Protein AF-A0A7X3NUE6-F1 (afdb_monomer)

Mean predicted aligned error: 2.97 Å

Secondary structure (DSSP, 8-state):
-EEEE-THHHH-TTHHHH-TTTTT--EEE--S-GGGGGGS--HHHHHHHHHHHT-

Radius of gyration: 14.61 Å; Cα contacts (8 Å, |Δi|>4): 38; chains: 1; bounding box: 26×30×30 Å

pLDDT: mean 96.55, std 4.23, range [71.88, 98.38]

Nearest PDB structures (foldseek):
  3wdn-assembly1_A  TM=9.446E-01  e=1.040E-03  Bos taurus
  3a7a-assembly1_B  TM=9.589E-01  e=2.076E-03  Escherichia coli K-12
  1onl-assembly3_C  TM=9.654E-01  e=3.611E-03  Thermus thermophilus
  1zko-assembly1_A  TM=9.624E-01  e=1.255E-02  Thermotoga maritima
  3mxu-assembly1_A  TM=8.024E-01  e=8.123E-02  Bartonella henselae

Solvent-accessible surface area (backbone atoms only — not comparable to full-atom values): 3478 Å² total; per-residue (Å²): 89,80,78,46,68,47,67,63,45,78,82,43,58,64,36,44,75,80,28,54,88,64,83,26,51,62,66,43,65,53,80,88,58,76,69,64,60,74,77,54,71,54,74,70,55,46,51,53,51,53,56,62,76,76,106

Foldseek 3Di:
DWPDALPVCVVVVCCCVVPVPPSNDGTDDDDPDPCVVVVDDDPVRVVVVVVVVVD

Structure (mmCIF, N/CA/C/O backbone):
data_AF-A0A7X3NUE6-F1
#
_entry.id   AF-A0A7X3NUE6-F1
#
loop_
_atom_site.group_PDB
_atom_site.id
_atom_site.type_symbol
_atom_site.label_atom_id
_atom_site.label_alt_id
_atom_site.label_comp_id
_atom_site.label_asym_id
_atom_site.label_entity_id
_atom_site.label_seq_id
_atom_site.pdbx_PDB_ins_code
_atom_site.Cartn_x
_atom_site.Cartn_y
_atom_site.Cartn_z
_atom_site.occupancy
_atom_site.B_iso_or_equiv
_atom_site.auth_seq_id
_atom_site.auth_comp_id
_atom_site.auth_asym_id
_atom_site.auth_atom_id
_atom_site.pdbx_PDB_model_num
ATOM 1 N N . GLU A 1 1 ? 12.388 -8.145 5.123 1.00 93.75 1 GLU A N 1
ATOM 2 C CA . GLU A 1 1 ? 13.336 -8.022 3.978 1.00 93.75 1 GLU A CA 1
ATOM 3 C C . GLU A 1 1 ? 12.577 -7.484 2.770 1.00 93.75 1 GLU A C 1
ATOM 5 O O . GLU A 1 1 ? 11.465 -7.949 2.554 1.00 93.75 1 GLU A O 1
ATOM 10 N N . VAL A 1 2 ? 13.121 -6.522 2.016 1.00 96.62 2 VAL A N 1
ATOM 11 C CA . VAL A 1 2 ? 12.498 -6.048 0.762 1.00 96.62 2 VAL A CA 1
ATOM 12 C C . VAL A 1 2 ? 12.746 -7.077 -0.335 1.00 96.62 2 VAL A C 1
ATOM 14 O O . VAL A 1 2 ? 13.888 -7.465 -0.557 1.00 96.62 2 VAL A O 1
ATOM 17 N N . ILE A 1 3 ?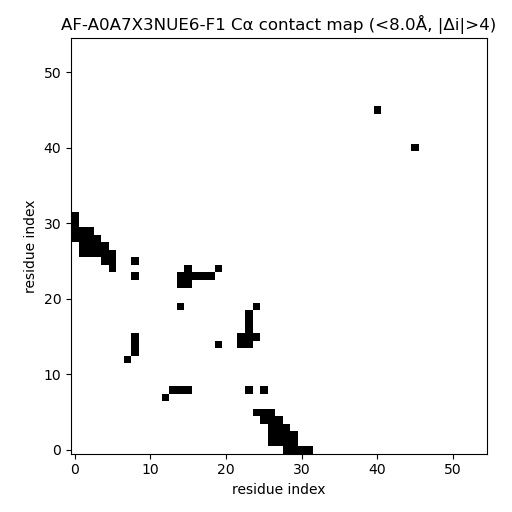 11.679 -7.523 -0.994 1.00 97.88 3 ILE A 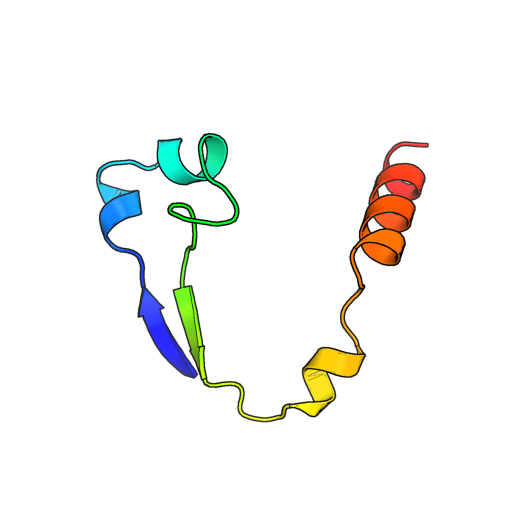N 1
ATOM 18 C CA . ILE A 1 3 ? 11.746 -8.514 -2.076 1.00 97.88 3 ILE A CA 1
ATOM 19 C C . ILE A 1 3 ? 11.503 -7.896 -3.457 1.00 97.88 3 ILE A C 1
ATOM 21 O O . ILE A 1 3 ? 11.921 -8.476 -4.452 1.00 97.88 3 ILE A O 1
ATOM 25 N N . GLU A 1 4 ? 10.848 -6.733 -3.520 1.00 98.38 4 GLU A N 1
ATOM 26 C CA . GLU A 1 4 ? 10.541 -6.023 -4.765 1.00 98.38 4 GLU A CA 1
ATOM 27 C C . GLU A 1 4 ? 10.344 -4.528 -4.480 1.00 98.38 4 GLU A C 1
ATOM 29 O O . GLU A 1 4 ? 9.819 -4.167 -3.421 1.00 98.38 4 GLU A O 1
ATOM 34 N N . VAL A 1 5 ? 10.732 -3.676 -5.427 1.00 98.25 5 VAL A N 1
ATOM 35 C CA . VAL A 1 5 ? 10.481 -2.226 -5.434 1.00 98.25 5 VAL A CA 1
ATOM 36 C C . VAL A 1 5 ? 9.762 -1.893 -6.736 1.00 98.25 5 VAL A C 1
ATOM 38 O O . VAL A 1 5 ? 10.081 -2.476 -7.773 1.00 98.25 5 VAL A O 1
ATOM 41 N N . ASN A 1 6 ? 8.775 -1.000 -6.682 1.00 98.12 6 ASN A N 1
ATOM 42 C CA . ASN A 1 6 ? 8.028 -0.607 -7.866 1.00 98.12 6 ASN A CA 1
ATOM 43 C C . ASN A 1 6 ? 8.781 0.461 -8.671 1.00 98.12 6 ASN A C 1
ATOM 45 O O . ASN A 1 6 ? 8.583 1.663 -8.483 1.00 98.12 6 ASN A O 1
ATOM 49 N N . ASP A 1 7 ? 9.646 0.015 -9.579 1.00 97.94 7 ASP A N 1
ATOM 50 C CA . ASP A 1 7 ? 10.431 0.914 -10.429 1.00 97.94 7 ASP A CA 1
ATOM 51 C C . ASP A 1 7 ? 9.555 1.743 -11.393 1.00 97.94 7 ASP A C 1
ATOM 53 O O . ASP A 1 7 ? 10.012 2.783 -11.864 1.00 97.94 7 ASP A O 1
ATOM 57 N N . SER A 1 8 ? 8.290 1.360 -11.652 1.00 96.81 8 SER A N 1
ATOM 58 C CA . SER A 1 8 ? 7.397 2.141 -12.531 1.00 96.81 8 SER A CA 1
ATOM 59 C C . SER A 1 8 ? 7.096 3.531 -11.977 1.00 96.81 8 SER A C 1
ATOM 61 O O . SER A 1 8 ? 6.912 4.469 -12.750 1.00 96.81 8 SER A O 1
ATOM 63 N N . LEU A 1 9 ? 7.103 3.688 -10.650 1.00 97.75 9 LEU A N 1
ATOM 64 C CA . LEU A 1 9 ? 6.838 4.968 -9.992 1.00 97.75 9 LEU A CA 1
ATOM 65 C C . LEU A 1 9 ? 7.948 6.001 -10.219 1.00 97.75 9 LEU A C 1
ATOM 67 O O . LEU A 1 9 ? 7.728 7.187 -9.983 1.00 97.75 9 LEU A O 1
ATOM 71 N N . LEU A 1 10 ? 9.134 5.578 -10.672 1.00 97.50 10 LEU A N 1
ATOM 72 C CA . LEU A 1 10 ? 10.203 6.502 -11.060 1.00 97.50 10 LEU A CA 1
ATOM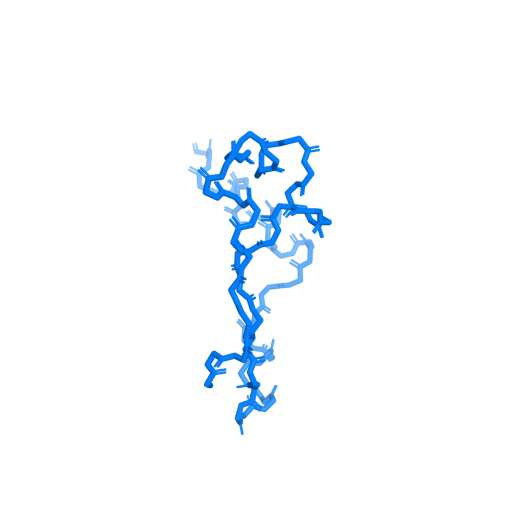 73 C C . LEU A 1 10 ? 9.847 7.267 -12.338 1.00 97.50 10 LEU A C 1
ATOM 75 O O . LEU A 1 10 ? 10.185 8.445 -12.459 1.00 97.50 10 LEU A O 1
ATOM 79 N N . ASP A 1 11 ? 9.158 6.597 -13.260 1.00 97.75 11 ASP A N 1
ATOM 80 C CA . ASP A 1 11 ? 8.741 7.161 -14.542 1.00 97.75 11 ASP A CA 1
ATOM 81 C C . ASP A 1 11 ? 7.318 7.742 -14.486 1.00 97.75 11 ASP A C 1
ATOM 83 O O . ASP A 1 11 ? 7.028 8.701 -15.201 1.00 97.75 11 ASP A O 1
ATOM 87 N N . ALA A 1 12 ? 6.447 7.185 -13.635 1.00 97.81 12 ALA A N 1
ATOM 88 C CA . ALA A 1 12 ? 5.037 7.560 -13.494 1.00 97.81 12 ALA A CA 1
ATOM 89 C C . ALA A 1 12 ? 4.624 7.737 -12.011 1.00 97.81 12 ALA A C 1
ATOM 91 O O . ALA A 1 12 ? 3.843 6.945 -11.475 1.00 97.81 12 ALA A O 1
ATOM 92 N N . PRO A 1 13 ? 5.144 8.760 -11.304 1.00 97.81 13 PRO A N 1
ATOM 93 C CA . PRO A 1 13 ? 4.855 8.981 -9.882 1.00 97.81 13 PRO A CA 1
ATOM 94 C C . PRO A 1 13 ? 3.380 9.299 -9.587 1.00 97.81 13 PRO A C 1
ATOM 96 O O . PRO A 1 13 ? 2.909 9.088 -8.469 1.00 97.81 13 PRO A O 1
ATOM 99 N N . GLU A 1 14 ? 2.629 9.793 -10.569 1.00 98.00 14 GLU A N 1
ATOM 100 C CA . GLU A 1 14 ? 1.196 10.076 -10.467 1.00 98.00 14 GLU A CA 1
ATOM 101 C C . GLU A 1 14 ? 0.347 8.832 -10.180 1.00 98.00 14 GLU A C 1
ATOM 103 O O . GLU A 1 14 ? -0.736 8.964 -9.609 1.00 98.00 14 GLU A O 1
ATOM 108 N N . GLN A 1 15 ? 0.858 7.630 -10.474 1.00 97.94 15 GLN A N 1
ATOM 109 C CA . GLN A 1 15 ? 0.180 6.364 -10.175 1.00 97.94 15 GLN A CA 1
ATOM 110 C C . GLN A 1 15 ? -0.140 6.209 -8.684 1.00 97.94 15 GLN A C 1
ATOM 112 O O . GLN A 1 15 ? -1.154 5.609 -8.336 1.00 97.94 15 GLN A O 1
ATOM 117 N N . VAL A 1 16 ? 0.670 6.810 -7.804 1.00 98.12 16 VAL A N 1
ATOM 118 C CA . VAL A 1 16 ? 0.406 6.851 -6.357 1.00 98.12 16 VAL A CA 1
ATOM 119 C C . VAL A 1 16 ? -0.919 7.551 -6.047 1.00 98.12 16 VAL A C 1
ATOM 121 O O . VAL A 1 16 ? -1.618 7.159 -5.118 1.00 98.12 16 VAL A O 1
ATOM 124 N N . ASN A 1 17 ? -1.281 8.575 -6.820 1.00 98.00 17 ASN A N 1
ATOM 125 C CA . ASN A 1 17 ? -2.523 9.318 -6.624 1.00 98.00 17 ASN A CA 1
ATOM 126 C C . ASN A 1 17 ? -3.703 8.644 -7.331 1.00 98.00 17 ASN A C 1
ATOM 128 O O . ASN A 1 17 ? -4.791 8.566 -6.763 1.00 98.00 17 ASN A O 1
ATOM 132 N N . ASP A 1 18 ? -3.490 8.170 -8.560 1.00 98.25 18 ASP A N 1
ATOM 133 C CA . ASP A 1 18 ? -4.561 7.636 -9.406 1.00 98.25 18 ASP A CA 1
ATOM 134 C C . ASP A 1 18 ? -4.982 6.214 -9.002 1.00 98.25 18 ASP A C 1
ATOM 136 O O . ASP A 1 18 ? -6.150 5.845 -9.146 1.00 98.25 18 ASP A O 1
ATOM 140 N N . SER A 1 19 ? -4.048 5.411 -8.483 1.00 97.81 19 SER A N 1
ATOM 141 C CA . SER A 1 19 ? -4.268 4.010 -8.110 1.00 97.81 19 SER A CA 1
ATOM 142 C C . SER A 1 19 ? -3.496 3.633 -6.830 1.00 97.81 19 SER A C 1
ATOM 144 O O . SER A 1 19 ? -2.636 2.753 -6.846 1.00 97.81 19 SER A O 1
ATOM 146 N N . PRO A 1 20 ? -3.792 4.271 -5.681 1.00 97.56 20 PRO A N 1
ATOM 147 C CA . PRO A 1 20 ? -3.000 4.135 -4.451 1.00 97.56 20 PRO A CA 1
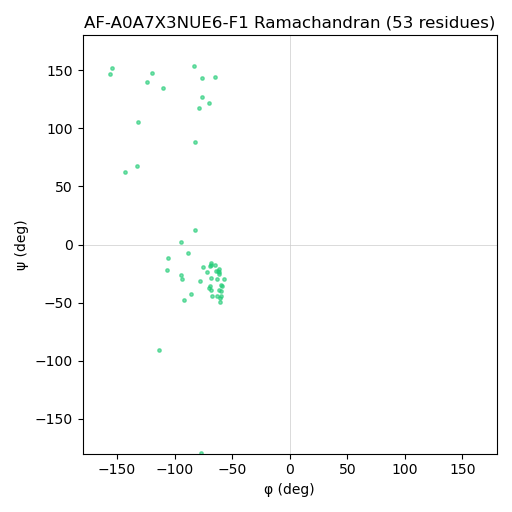ATOM 148 C C . PRO A 1 20 ? -2.943 2.710 -3.884 1.00 97.56 20 PRO A C 1
ATOM 150 O O . PRO A 1 20 ? -2.001 2.374 -3.168 1.00 97.56 20 PRO A O 1
ATOM 153 N N . TYR A 1 21 ? -3.950 1.881 -4.174 1.00 97.12 21 TYR A N 1
ATOM 154 C CA . TYR A 1 21 ? -4.067 0.522 -3.638 1.00 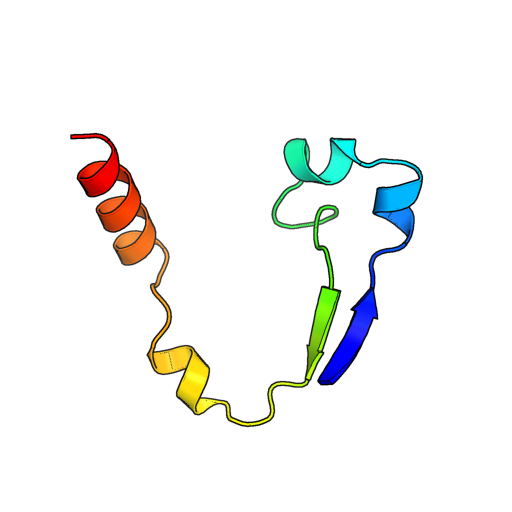97.12 21 TYR A CA 1
ATOM 155 C C . TYR A 1 21 ? -3.755 -0.582 -4.652 1.00 97.12 21 TYR A C 1
ATOM 157 O O . TYR A 1 21 ? -3.593 -1.728 -4.233 1.00 97.12 21 TYR A O 1
ATOM 165 N N . ASP A 1 22 ? -3.644 -0.250 -5.943 1.00 97.12 22 ASP A N 1
ATOM 166 C CA . ASP A 1 22 ? -3.321 -1.219 -6.990 1.00 97.12 22 ASP A CA 1
ATOM 167 C C . ASP A 1 22 ? -1.943 -0.906 -7.587 1.00 97.12 22 ASP A C 1
ATOM 169 O O . ASP A 1 22 ? -0.931 -1.372 -7.063 1.00 97.12 22 ASP A O 1
ATOM 173 N N . ASP A 1 23 ? -1.863 -0.0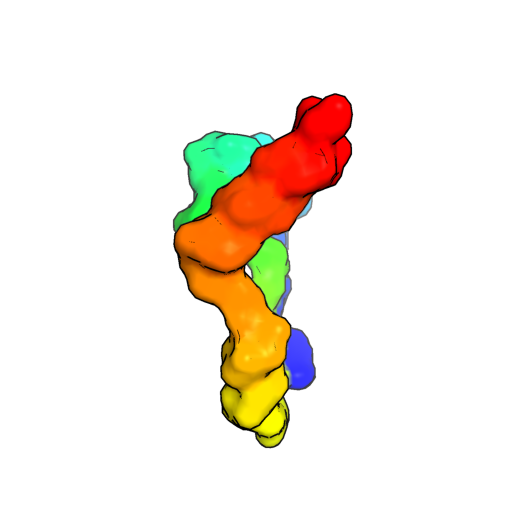88 -8.638 1.00 97.50 23 ASP A N 1
ATOM 174 C CA . ASP A 1 23 ? -0.611 0.143 -9.374 1.00 97.50 23 ASP A CA 1
ATOM 175 C C . ASP A 1 23 ? 0.379 1.052 -8.618 1.00 97.50 23 ASP A C 1
ATOM 177 O O . ASP A 1 23 ? 1.583 1.017 -8.873 1.00 97.50 23 ASP A O 1
ATOM 181 N N . GLY A 1 24 ? -0.106 1.829 -7.646 1.00 97.81 24 GLY A N 1
ATOM 182 C CA . GLY A 1 24 ? 0.650 2.785 -6.833 1.00 97.81 24 GLY A CA 1
ATOM 183 C C . GLY A 1 24 ? 1.414 2.193 -5.642 1.00 97.81 24 GLY A C 1
ATOM 184 O O . GLY A 1 24 ? 1.858 2.945 -4.772 1.00 97.81 24 GLY A O 1
ATOM 185 N N . TRP A 1 25 ? 1.569 0.868 -5.552 1.00 98.25 25 TRP A N 1
ATOM 186 C CA . TRP A 1 25 ? 2.337 0.230 -4.474 1.00 98.25 25 TRP A CA 1
ATOM 187 C C . TRP A 1 25 ? 3.826 0.607 -4.545 1.00 98.25 25 TRP A C 1
ATOM 189 O O . TRP A 1 25 ? 4.397 0.709 -5.626 1.00 98.25 25 TRP A O 1
ATOM 199 N N . PHE A 1 26 ? 4.488 0.766 -3.396 1.00 98.06 26 PHE A N 1
ATOM 200 C CA . PHE A 1 26 ? 5.904 1.169 -3.354 1.00 98.06 26 PHE A CA 1
ATOM 201 C C . PHE A 1 26 ? 6.881 -0.008 -3.333 1.00 98.06 26 PHE A C 1
ATOM 203 O O . PHE A 1 26 ? 7.896 -0.014 -4.028 1.00 98.06 26 PHE A O 1
ATOM 210 N N . LEU A 1 27 ? 6.619 -0.984 -2.466 1.00 97.94 27 LEU A N 1
ATOM 211 C CA . LEU A 1 27 ? 7.537 -2.079 -2.174 1.00 97.94 27 LEU A CA 1
ATOM 212 C C . LEU A 1 27 ? 6.781 -3.315 -1.688 1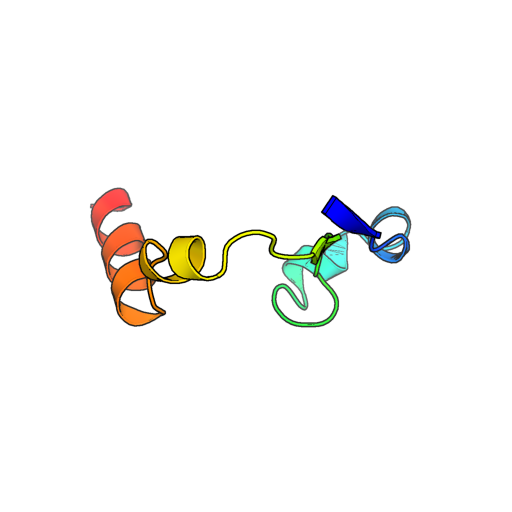.00 97.94 27 LEU A C 1
ATOM 214 O O . LEU A 1 27 ? 5.730 -3.207 -1.057 1.00 97.94 27 LEU A O 1
ATOM 218 N N . LYS A 1 28 ? 7.350 -4.493 -1.938 1.00 97.81 28 LYS A N 1
AT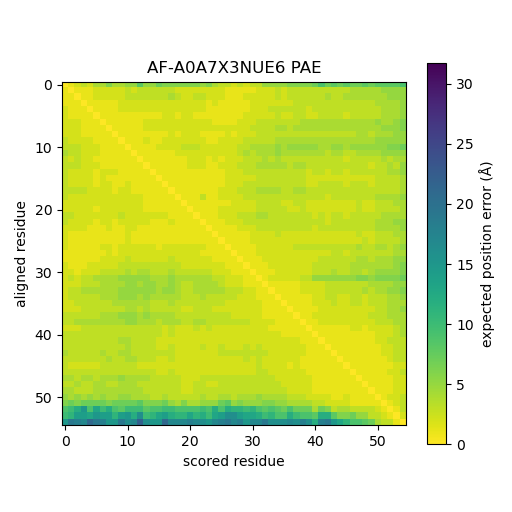OM 219 C CA . LYS A 1 28 ? 6.904 -5.756 -1.344 1.00 97.81 28 LYS A CA 1
ATOM 220 C C . LYS A 1 28 ? 7.957 -6.214 -0.353 1.00 97.81 28 LYS A C 1
ATOM 222 O O . LYS A 1 28 ? 9.154 -6.218 -0.653 1.00 97.81 28 LYS A O 1
ATOM 227 N N . ILE A 1 29 ? 7.512 -6.636 0.825 1.00 97.31 29 ILE A N 1
ATOM 228 C CA . ILE A 1 29 ? 8.384 -7.160 1.878 1.00 97.31 29 ILE A CA 1
ATOM 229 C C . ILE A 1 29 ? 8.024 -8.593 2.240 1.00 97.31 29 ILE A C 1
ATOM 231 O O . ILE A 1 29 ? 6.861 -8.987 2.242 1.00 97.31 29 ILE A O 1
ATOM 235 N N . ARG A 1 30 ? 9.041 -9.367 2.619 1.00 97.19 30 ARG A N 1
ATOM 236 C CA . ARG A 1 30 ? 8.854 -10.607 3.368 1.00 97.19 30 ARG A CA 1
ATOM 237 C C . ARG A 1 30 ? 8.607 -10.269 4.834 1.00 97.19 30 ARG A C 1
ATOM 239 O O . ARG A 1 30 ? 9.509 -9.737 5.489 1.00 97.19 30 ARG A O 1
ATOM 246 N N . ILE A 1 31 ? 7.420 -10.631 5.314 1.00 96.31 31 ILE A N 1
ATOM 247 C CA . ILE A 1 31 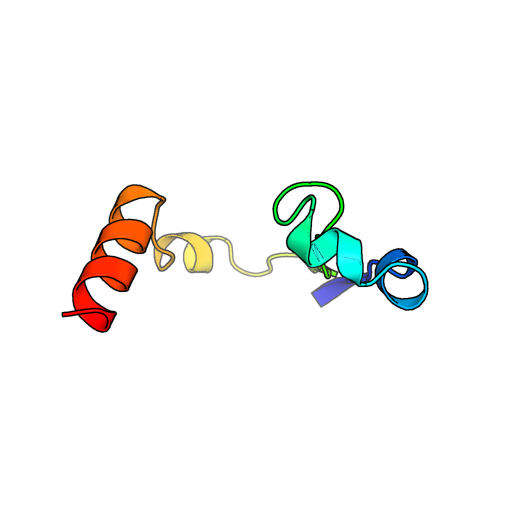? 7.043 -10.591 6.729 1.00 96.31 31 ILE A CA 1
ATOM 248 C C . ILE A 1 31 ? 7.814 -11.692 7.459 1.00 96.31 31 ILE A C 1
ATOM 250 O O . ILE A 1 31 ? 7.743 -12.863 7.083 1.00 96.31 31 ILE A O 1
ATOM 254 N N . THR A 1 32 ? 8.593 -11.302 8.464 1.00 95.81 32 THR A N 1
ATOM 255 C CA . THR A 1 32 ? 9.398 -12.225 9.278 1.00 95.81 32 THR A CA 1
ATOM 256 C C . THR A 1 32 ? 8.684 -12.659 10.551 1.00 95.81 32 THR A C 1
ATOM 258 O O . THR A 1 32 ? 8.944 -13.760 11.029 1.00 95.81 32 THR A O 1
ATOM 261 N N . ASP A 1 33 ? 7.765 -11.834 11.055 1.00 96.88 33 ASP A N 1
ATOM 262 C CA . ASP A 1 33 ? 6.890 -12.140 12.182 1.00 96.88 33 ASP A CA 1
ATOM 263 C C . ASP A 1 33 ? 5.437 -11.775 11.819 1.00 96.88 33 ASP A C 1
ATOM 265 O O . ASP A 1 33 ? 5.093 -10.597 11.755 1.00 96.88 33 ASP A O 1
ATOM 269 N N . PRO A 1 34 ? 4.567 -12.764 11.541 1.00 96.06 34 PRO A N 1
ATOM 270 C CA . PRO A 1 34 ? 3.169 -12.506 11.202 1.00 96.06 34 PRO A CA 1
ATOM 271 C C . PRO A 1 34 ? 2.358 -11.833 12.315 1.00 96.06 34 PRO A C 1
ATOM 273 O O . PRO A 1 34 ? 1.347 -11.211 12.004 1.00 96.06 34 PRO A O 1
ATOM 276 N N . SER A 1 35 ? 2.778 -11.942 13.581 1.00 97.50 35 SER A N 1
ATOM 277 C CA . SER A 1 35 ? 2.049 -11.342 14.708 1.00 97.50 35 SER A CA 1
ATOM 278 C C . SER A 1 35 ? 2.114 -9.812 14.719 1.00 97.50 35 SER A C 1
ATOM 280 O O . SER A 1 35 ? 1.255 -9.163 15.308 1.00 97.50 35 SER A O 1
ATOM 282 N N . GLU A 1 36 ? 3.069 -9.213 14.001 1.00 95.75 36 GLU A N 1
ATOM 283 C CA . GLU A 1 36 ? 3.138 -7.759 13.808 1.00 95.75 36 GLU A CA 1
ATOM 284 C C . GLU A 1 36 ? 1.895 -7.210 13.084 1.00 95.75 36 GLU A C 1
ATOM 286 O O . GLU A 1 36 ? 1.550 -6.042 13.262 1.00 95.75 36 GLU A O 1
ATOM 291 N N . LEU A 1 37 ? 1.188 -8.046 12.309 1.00 96.19 37 LEU A N 1
ATOM 292 C CA . LEU A 1 37 ? -0.056 -7.664 11.635 1.00 96.19 37 LEU A CA 1
ATOM 293 C C . LEU A 1 37 ? -1.208 -7.421 12.616 1.00 96.19 37 LEU A C 1
ATOM 295 O O . LEU A 1 37 ? -2.068 -6.592 12.331 1.00 96.19 37 LEU A O 1
ATOM 299 N N . ASP A 1 38 ? -1.205 -8.088 13.774 1.00 96.69 38 ASP A N 1
ATOM 300 C CA . ASP A 1 38 ? -2.262 -7.955 14.787 1.00 96.69 38 ASP A CA 1
ATOM 301 C C . ASP A 1 38 ? -2.256 -6.566 15.453 1.00 96.69 38 ASP A C 1
ATOM 303 O O . ASP A 1 38 ? -3.237 -6.167 16.079 1.00 96.69 38 ASP A O 1
ATOM 307 N N . ALA A 1 39 ? -1.150 -5.824 15.333 1.00 96.75 39 ALA A N 1
ATOM 308 C CA . ALA A 1 39 ? -1.009 -4.465 15.849 1.00 96.75 39 ALA A CA 1
ATOM 309 C C . ALA A 1 39 ? -1.463 -3.379 14.854 1.00 96.75 39 ALA A C 1
ATOM 311 O O . ALA A 1 39 ? -1.478 -2.199 15.211 1.00 96.75 39 ALA A O 1
ATOM 312 N N . LEU A 1 40 ? -1.792 -3.748 13.612 1.00 97.56 40 LEU A N 1
ATOM 313 C CA . LEU A 1 40 ? -2.248 -2.811 12.587 1.00 97.56 40 LEU A CA 1
ATOM 314 C C . LEU A 1 40 ? -3.749 -2.535 12.724 1.00 97.56 40 LEU A C 1
ATOM 316 O O . LEU A 1 40 ? -4.513 -3.357 13.225 1.00 97.56 40 LEU A O 1
ATOM 320 N N . LEU A 1 41 ? -4.173 -1.361 12.259 1.00 98.06 41 LEU A N 1
ATOM 321 C CA . LEU A 1 41 ? -5.588 -1.009 12.200 1.00 98.06 41 LEU A CA 1
ATOM 322 C C . LEU A 1 41 ? -6.259 -1.716 11.020 1.00 98.06 41 LEU A C 1
ATOM 324 O O . LEU A 1 41 ? -5.677 -1.840 9.940 1.00 98.06 41 LEU A O 1
ATOM 328 N N . ASP A 1 42 ? -7.507 -2.125 11.221 1.00 98.00 42 ASP A N 1
ATOM 329 C CA . ASP A 1 42 ? -8.406 -2.457 10.123 1.00 98.00 42 ASP A CA 1
ATOM 330 C C . ASP A 1 42 ? -8.959 -1.178 9.461 1.00 98.00 42 ASP A C 1
ATOM 332 O O . ASP A 1 42 ? -8.608 -0.052 9.828 1.00 98.00 42 ASP A O 1
ATOM 336 N N . ALA A 1 43 ? -9.803 -1.345 8.438 1.00 97.88 43 ALA A N 1
ATOM 337 C CA . ALA A 1 43 ? -10.342 -0.221 7.672 1.00 97.88 43 ALA A CA 1
ATOM 338 C C . ALA A 1 43 ? -11.151 0.755 8.547 1.00 97.88 43 ALA A C 1
ATOM 340 O O . ALA A 1 43 ? -10.953 1.967 8.456 1.00 97.88 43 ALA A O 1
ATOM 341 N N . ASP A 1 44 ? -12.013 0.226 9.421 1.00 98.12 44 ASP A N 1
ATOM 342 C CA . ASP A 1 44 ? -12.847 1.034 10.316 1.00 98.12 44 ASP A CA 1
ATOM 343 C C . ASP A 1 44 ? -11.983 1.765 11.355 1.00 98.12 44 ASP A C 1
ATOM 345 O O . ASP A 1 44 ? -12.145 2.968 11.578 1.00 98.12 44 ASP A O 1
ATOM 349 N N . GLY A 1 45 ? -11.014 1.068 11.954 1.00 98.19 45 GLY A N 1
ATOM 350 C CA . GLY A 1 45 ? -10.072 1.642 12.910 1.00 98.19 45 GLY A CA 1
ATOM 351 C C . GLY A 1 45 ? -9.223 2.756 12.302 1.00 98.19 45 GLY A C 1
ATOM 352 O O . GLY A 1 45 ? -9.002 3.785 12.947 1.00 98.19 45 GLY A O 1
ATOM 353 N N . TYR A 1 46 ? -8.786 2.597 11.051 1.00 97.81 46 TYR A N 1
ATOM 354 C CA . TYR A 1 46 ? -8.029 3.632 10.349 1.00 97.81 46 TYR A CA 1
ATOM 355 C C . TYR A 1 46 ? -8.884 4.864 10.030 1.00 97.81 46 TYR A C 1
ATOM 357 O O . TYR A 1 46 ? -8.419 5.992 10.203 1.00 97.81 46 TYR A O 1
ATOM 365 N N . GLN A 1 47 ? -10.148 4.677 9.644 1.00 97.75 47 GLN A N 1
ATOM 366 C CA . GLN A 1 47 ? -11.053 5.800 9.409 1.00 97.75 47 GLN A CA 1
ATOM 367 C C . GLN A 1 47 ? -11.300 6.620 10.685 1.00 97.75 47 GLN A C 1
ATOM 369 O O . GLN A 1 47 ? -11.194 7.847 10.650 1.00 97.75 47 GLN A O 1
ATOM 374 N N . VAL A 1 48 ? -11.534 5.960 11.824 1.00 98.00 48 VAL A N 1
ATOM 375 C CA . VAL A 1 48 ? -11.683 6.646 13.121 1.00 98.00 48 VAL A CA 1
ATOM 376 C C . VAL A 1 48 ? -10.428 7.445 13.481 1.00 98.00 48 VAL A C 1
ATOM 378 O O . VAL A 1 48 ? -10.535 8.563 13.984 1.00 98.00 48 VAL A O 1
ATOM 381 N N . HIS A 1 49 ? -9.237 6.899 13.216 1.00 97.50 49 HIS A N 1
ATOM 382 C CA . HIS A 1 49 ? -7.979 7.603 13.462 1.00 97.50 49 HIS A CA 1
ATOM 383 C C . HIS A 1 49 ? -7.877 8.905 12.651 1.00 97.50 49 HIS A C 1
ATOM 385 O O . HIS A 1 49 ? -7.558 9.945 13.223 1.00 97.50 49 HIS A O 1
ATOM 391 N N . ILE A 1 50 ? -8.208 8.872 11.355 1.00 97.50 50 ILE A N 1
ATOM 392 C CA . ILE A 1 50 ? -8.222 10.072 10.503 1.00 97.50 50 ILE A CA 1
ATOM 393 C C . ILE A 1 50 ? -9.226 11.096 11.042 1.00 97.50 50 ILE A C 1
ATOM 395 O O . ILE A 1 50 ? -8.883 12.260 11.228 1.00 97.50 50 ILE A O 1
ATOM 399 N N . GLU A 1 51 ? -10.460 10.683 11.326 1.00 97.25 51 GLU A N 1
ATOM 400 C CA . GLU A 1 51 ? -11.496 11.594 11.828 1.00 97.25 51 GLU A CA 1
ATOM 401 C C . GLU A 1 51 ? -11.086 12.276 13.143 1.00 97.25 51 GLU A C 1
ATOM 403 O O . GLU A 1 51 ? -11.377 13.457 13.333 1.00 97.25 51 GLU A O 1
ATOM 408 N N . ALA A 1 52 ? -10.365 11.566 14.017 1.00 96.31 52 ALA A N 1
ATOM 409 C CA . ALA A 1 52 ? -9.846 12.114 15.267 1.00 96.31 52 ALA A CA 1
ATOM 410 C C . ALA A 1 52 ? -8.715 13.142 15.067 1.00 96.31 52 ALA A C 1
ATOM 412 O O . ALA A 1 52 ? -8.671 14.126 15.799 1.00 96.31 52 ALA A O 1
ATOM 413 N N . GLU A 1 53 ? -7.822 12.946 14.091 1.00 92.88 53 GLU A N 1
ATOM 414 C CA . GLU A 1 53 ? -6.729 13.888 13.774 1.00 92.88 53 GLU A CA 1
ATOM 415 C C . GLU A 1 53 ? -7.229 15.177 13.093 1.00 92.88 53 GLU A C 1
ATOM 417 O O . GLU A 1 53 ? -6.570 16.216 13.143 1.00 92.88 53 GLU A O 1
ATOM 422 N N . HIS A 1 54 ? -8.393 15.117 12.442 1.00 79.69 54 HIS A N 1
ATOM 423 C CA . HIS A 1 54 ? -9.004 16.240 11.727 1.00 79.69 54 HIS A CA 1
ATOM 424 C C . HIS A 1 54 ? -10.023 17.047 12.563 1.00 79.69 54 HIS A C 1
ATOM 426 O O . HIS A 1 54 ? -10.628 17.981 12.024 1.00 79.69 54 HIS A O 1
ATOM 432 N N . ALA A 1 55 ? -10.218 16.700 13.842 1.00 71.88 55 ALA A N 1
ATOM 433 C CA . ALA A 1 55 ? -11.130 17.364 14.785 1.00 71.88 55 ALA A CA 1
ATOM 434 C C . ALA A 1 55 ? -10.447 18.483 15.593 1.00 71.88 55 ALA A C 1
ATOM 436 O O . ALA A 1 55 ? -11.105 19.530 15.801 1.00 71.88 55 ALA A O 1
#

Sequence (55 aa):
EVIEVNDSLLDAPEQVNDSPYDDGWFLKIRITDPSELDALLDADGYQVHIEAEHA